Protein AF-A0AAX2KK41-F1 (afdb_monomer)

Radius of gyration: 16.18 Å; Cα contacts (8 Å, |Δi|>4): 89; chains: 1; bounding box: 48×27×38 Å

Mean predicted aligned error: 4.12 Å

Sequence (99 aa):
MTGDTPRLLACGIRDVLLEDVAQRNIPLSHKKLRRALKAITRSESYLCAMKAGACRYDTEGYVTEHISQEEEAYAAARLDKIRRQNRIKTELQAVLDEK

Secondary structure (DSSP, 8-state):
--TTSPPPBPTTHHHHHHHHHHHTT-S--HHHHHHHHHHHHTSHHHHHH--TTPEEE-SSS-EEEE--HHHHHHHHHHHHHHHHHHHHHHHHHHHHHT-

InterPro domains:
  IPR016103 ProQ/FinO domain [PF04352] (6-89)
  IPR016103 ProQ/FinO domain [SM00945] (2-95)
  IPR036442 ProQ/FinO domain superfamily [G3DSA:1.10.1710.10] (1-97)
  IPR036442 ProQ/FinO domain superfamily [SSF48657] (3-95)

pLDDT: mean 93.72, std 8.74, range [44.91, 98.0]

Nearest PDB structures (foldseek):
  1dvo-assembly1_A  TM=9.897E-01  e=1.426E-14  Escherichia coli
  7rgt-assembly6_F  TM=8.998E-01  e=1.098E-05  Legionella pneumophila
  7rgt-assembly2_B  TM=8.957E-01  e=1.347E-05  Legionella pneumophila
  7rgt-assembly5_E  TM=8.981E-01  e=1.892E-05  Legionella pneumophila
  7rgt-assembly7_G  TM=9.033E-01  e=2.845E-05  Legionella pneumophila

Solvent-accessib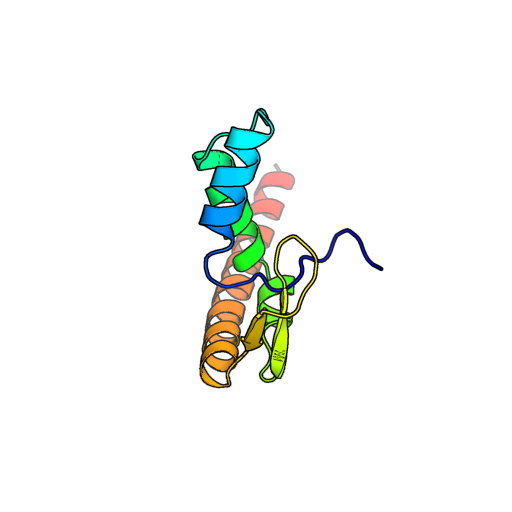le surface area (backbone atoms only — not comparable to full-atom values): 5751 Å² total; per-residue (Å²): 129,73,87,84,63,74,75,50,66,28,87,68,46,68,58,58,52,52,51,48,35,62,76,67,68,47,100,66,53,72,68,57,54,54,51,50,54,52,52,51,71,63,31,68,70,41,30,71,57,43,37,60,70,34,64,15,27,49,98,89,65,49,76,72,48,61,39,42,66,68,54,22,54,50,25,53,61,50,42,56,55,46,53,54,51,48,51,55,50,51,56,54,48,52,61,59,74,77,107

Organism: Escherichia coli (NCBI:txid562)

Foldseek 3Di:
DDPPQDAAADPPLLVVVVVVCVVVVPPADSVRSVVVVVCNCLDLRNLVQQDFQRFHAHPVGDGDDGRHPVRNVVSVVSNVVSVVVVVVVVVVVVVVVVD

Structure (mmCIF, N/CA/C/O backbone):
data_AF-A0AAX2KK41-F1
#
_entry.id   AF-A0AAX2KK41-F1
#
loop_
_atom_site.group_PDB
_atom_site.id
_atom_site.type_symbol
_atom_site.label_atom_id
_atom_site.label_alt_id
_atom_site.label_comp_id
_atom_site.label_asym_id
_atom_site.label_entity_id
_atom_site.label_seq_id
_atom_site.pdbx_PDB_ins_code
_atom_site.Cartn_x
_atom_site.Cartn_y
_atom_site.Cartn_z
_atom_site.occupancy
_atom_site.B_iso_or_equiv
_atom_site.auth_seq_id
_atom_site.auth_comp_id
_atom_site.auth_asym_id
_atom_site.auth_atom_id
_atom_site.pdbx_PDB_model_num
ATOM 1 N N . MET A 1 1 ? -1.880 -18.829 7.311 1.00 44.91 1 MET A N 1
ATOM 2 C CA . MET A 1 1 ? -1.941 -17.691 6.367 1.00 44.91 1 MET A CA 1
ATOM 3 C C . MET A 1 1 ? -0.674 -16.874 6.538 1.00 44.91 1 MET A C 1
ATOM 5 O O . MET A 1 1 ? -0.266 -16.664 7.670 1.00 44.91 1 MET A O 1
ATOM 9 N N . THR A 1 2 ? -0.013 -16.536 5.437 1.00 50.00 2 THR A N 1
ATOM 10 C CA . THR A 1 2 ? 1.352 -15.991 5.352 1.00 50.00 2 THR A CA 1
ATOM 11 C C . THR A 1 2 ? 1.471 -14.665 6.113 1.00 50.00 2 THR A C 1
ATOM 13 O O . THR A 1 2 ? 0.946 -13.652 5.661 1.00 50.00 2 THR A O 1
ATOM 16 N N . GLY A 1 3 ? 2.129 -14.675 7.278 1.00 63.59 3 GLY A N 1
ATOM 17 C CA . GLY A 1 3 ? 2.229 -13.518 8.182 1.00 63.59 3 GLY A CA 1
ATOM 18 C C . GLY A 1 3 ? 2.987 -12.313 7.612 1.00 63.59 3 GLY A C 1
ATOM 19 O O . GLY A 1 3 ? 2.828 -11.207 8.117 1.00 63.59 3 GLY A O 1
ATOM 20 N N . ASP A 1 4 ? 3.744 -12.506 6.530 1.00 76.25 4 ASP A N 1
ATOM 21 C CA . ASP A 1 4 ? 4.619 -11.472 5.966 1.00 76.25 4 ASP A CA 1
ATOM 22 C C . ASP A 1 4 ? 4.003 -10.698 4.793 1.00 76.25 4 ASP A C 1
ATOM 24 O O . ASP A 1 4 ? 4.574 -9.709 4.333 1.00 76.25 4 ASP A O 1
ATOM 28 N N . THR A 1 5 ? 2.843 -11.126 4.277 1.00 80.94 5 THR A N 1
ATOM 29 C CA . THR A 1 5 ? 2.182 -10.418 3.169 1.00 80.94 5 THR A CA 1
ATOM 30 C C . THR A 1 5 ? 1.126 -9.453 3.710 1.00 80.94 5 THR A C 1
ATOM 32 O O . THR A 1 5 ? 0.121 -9.902 4.266 1.00 80.94 5 THR A O 1
ATOM 35 N N . PRO A 1 6 ? 1.310 -8.130 3.555 1.00 89.19 6 PRO A N 1
ATOM 36 C CA . PRO A 1 6 ? 0.359 -7.152 4.064 1.00 89.19 6 PRO A CA 1
ATOM 37 C C . PRO A 1 6 ? -0.971 -7.221 3.304 1.00 89.19 6 PRO A C 1
ATOM 39 O O . PRO A 1 6 ? -0.995 -7.287 2.074 1.00 89.19 6 PRO A O 1
ATOM 42 N N . ARG A 1 7 ? -2.084 -7.157 4.043 1.00 93.69 7 ARG A N 1
ATOM 43 C CA . ARG A 1 7 ? -3.435 -7.016 3.478 1.00 93.69 7 ARG A CA 1
ATOM 44 C C . ARG A 1 7 ? -3.660 -5.597 2.963 1.00 93.69 7 ARG A C 1
ATOM 46 O O . ARG A 1 7 ? -3.047 -4.655 3.469 1.00 93.69 7 ARG A O 1
ATOM 53 N N . LEU A 1 8 ? -4.568 -5.441 1.998 1.00 96.44 8 LEU A N 1
ATOM 54 C CA . LEU A 1 8 ? -5.008 -4.119 1.560 1.00 96.44 8 LEU A CA 1
ATOM 55 C C . LEU A 1 8 ? -5.712 -3.410 2.713 1.00 96.44 8 LEU A C 1
ATOM 57 O O . LEU A 1 8 ? -6.592 -3.970 3.359 1.00 96.44 8 LEU A O 1
ATOM 61 N N . LEU A 1 9 ? -5.287 -2.186 2.976 1.00 96.88 9 LEU A N 1
ATOM 62 C CA . LEU A 1 9 ? -5.687 -1.424 4.145 1.00 96.88 9 LEU A CA 1
ATOM 63 C C . LEU A 1 9 ? -6.958 -0.621 3.870 1.00 96.88 9 LEU A C 1
ATOM 65 O O . LEU A 1 9 ? -7.068 -0.006 2.804 1.00 96.88 9 LEU A O 1
ATOM 69 N N . ALA A 1 10 ? -7.859 -0.564 4.849 1.00 96.44 10 ALA A N 1
ATOM 70 C CA . ALA A 1 10 ? -9.005 0.340 4.849 1.00 96.44 10 ALA A CA 1
ATOM 71 C C . ALA A 1 10 ? -8.586 1.800 4.616 1.00 96.44 10 ALA A C 1
ATOM 73 O O . ALA A 1 10 ? -7.499 2.248 5.021 1.00 96.44 10 ALA A O 1
ATOM 74 N N . CYS A 1 11 ? -9.453 2.569 3.962 1.00 94.25 11 CYS A N 1
ATOM 75 C CA . CYS A 1 11 ? -9.255 4.008 3.849 1.00 94.25 11 CYS A CA 1
ATOM 76 C C . CYS A 1 11 ? -9.262 4.648 5.248 1.00 94.25 11 CYS A C 1
ATOM 78 O O . CYS A 1 11 ?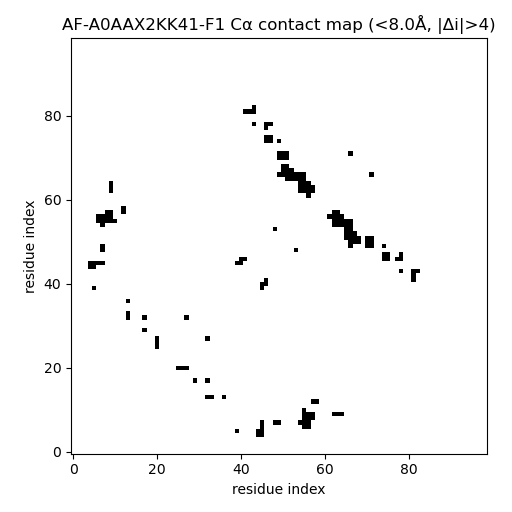 -10.026 4.268 6.124 1.00 94.25 11 CYS A O 1
ATOM 80 N N . GLY A 1 12 ? -8.354 5.595 5.498 1.00 93.62 12 GLY A N 1
ATOM 81 C CA . GLY A 1 12 ? -8.260 6.249 6.811 1.00 93.62 12 GLY A CA 1
ATOM 82 C C . GLY A 1 12 ? -7.633 5.410 7.936 1.00 93.62 12 GLY A C 1
ATOM 83 O O . GLY A 1 12 ? -7.439 5.952 9.021 1.00 93.62 12 GLY A O 1
ATOM 84 N N . ILE A 1 13 ? -7.194 4.161 7.691 1.00 95.56 13 ILE A N 1
ATOM 85 C CA . ILE A 1 13 ? -6.636 3.276 8.742 1.00 95.56 13 ILE A CA 1
ATOM 86 C C . ILE A 1 13 ? -5.490 3.908 9.542 1.00 95.56 13 ILE A C 1
ATOM 88 O O . ILE A 1 13 ? -5.225 3.542 10.679 1.00 95.56 13 ILE A O 1
ATOM 92 N N . ARG A 1 14 ? -4.769 4.862 8.942 1.00 96.38 14 ARG A N 1
ATOM 93 C CA . ARG A 1 14 ? -3.689 5.588 9.610 1.00 96.38 14 ARG A CA 1
ATOM 94 C C . ARG A 1 14 ? -4.182 6.262 10.885 1.00 96.38 14 ARG A C 1
ATOM 96 O O . ARG A 1 14 ? -3.452 6.245 11.867 1.00 96.38 14 ARG A O 1
ATOM 103 N N . ASP A 1 15 ? -5.342 6.900 10.827 1.00 96.00 15 ASP A N 1
ATOM 104 C CA . ASP A 1 15 ? -5.842 7.721 11.924 1.00 96.00 15 ASP A CA 1
ATOM 105 C C . ASP A 1 15 ? -6.373 6.806 13.042 1.00 96.00 15 ASP A C 1
ATOM 107 O O . ASP A 1 15 ? -5.969 6.974 14.189 1.00 96.00 15 ASP A O 1
ATOM 111 N N . VAL A 1 16 ? -7.056 5.712 12.676 1.00 96.38 16 VAL A N 1
ATOM 112 C CA . VAL A 1 16 ? -7.415 4.604 13.588 1.00 96.38 16 VAL A CA 1
ATOM 113 C C . VAL A 1 16 ? -6.184 4.039 14.309 1.00 96.38 16 VAL A C 1
ATOM 115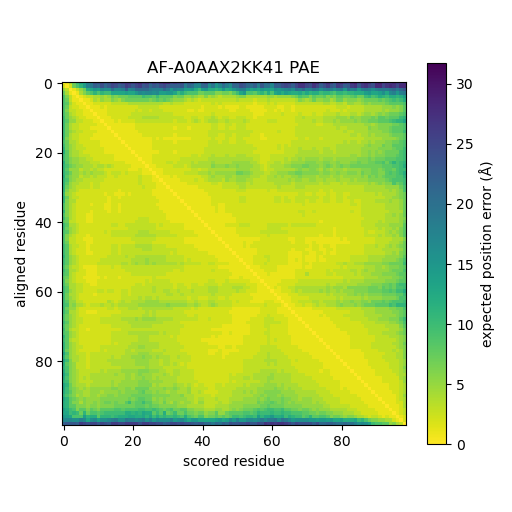 O O . VAL A 1 16 ? -6.163 3.915 15.529 1.00 96.38 16 VAL A O 1
ATOM 118 N N . LEU A 1 17 ? -5.106 3.744 13.573 1.00 96.38 17 LEU A N 1
ATOM 119 C CA . LEU A 1 17 ? -3.869 3.218 14.161 1.00 96.38 17 LEU A CA 1
ATOM 120 C C . LEU A 1 17 ? -3.147 4.238 15.052 1.00 96.38 17 LEU A C 1
ATOM 122 O O . LEU A 1 17 ? -2.449 3.847 15.983 1.00 96.38 17 LEU A O 1
ATOM 126 N N . LEU A 1 18 ? -3.254 5.537 14.758 1.00 95.31 18 LEU A N 1
ATOM 127 C CA . LEU A 1 18 ? -2.674 6.584 15.603 1.00 95.31 18 LEU A CA 1
ATOM 128 C C . LEU A 1 18 ? -3.419 6.696 16.934 1.00 95.31 18 LEU A C 1
ATOM 130 O O . LEU A 1 18 ? -2.773 6.837 17.972 1.00 95.31 18 LEU A O 1
ATOM 134 N N . GLU A 1 19 ? -4.747 6.605 16.902 1.00 95.88 19 GLU A N 1
ATOM 135 C CA . GLU A 1 19 ? -5.580 6.569 18.103 1.00 95.88 19 GLU A CA 1
ATOM 136 C C . GLU A 1 19 ? -5.283 5.321 18.943 1.00 95.88 19 GLU A C 1
ATOM 138 O O . GLU A 1 19 ? -5.025 5.450 20.139 1.00 95.88 19 GLU A O 1
ATOM 143 N N . ASP A 1 20 ? -5.196 4.142 18.319 1.00 95.81 20 ASP A N 1
ATOM 144 C CA . ASP A 1 20 ? -4.875 2.882 19.009 1.00 95.81 20 ASP A CA 1
ATOM 145 C C . ASP A 1 20 ? -3.493 2.924 19.685 1.00 95.81 20 ASP A C 1
ATOM 147 O O . ASP A 1 20 ? -3.333 2.528 20.841 1.00 95.81 20 ASP A O 1
ATOM 151 N N . VAL A 1 21 ? -2.484 3.478 19.001 1.00 96.62 21 VAL A N 1
ATOM 152 C CA . VAL A 1 21 ? -1.138 3.673 19.567 1.00 96.62 21 VAL A CA 1
ATOM 153 C C . VAL A 1 21 ? -1.179 4.541 20.824 1.00 96.62 21 VAL A C 1
ATOM 155 O O . VAL A 1 21 ? -0.494 4.218 21.799 1.00 96.62 21 VAL A O 1
ATOM 158 N N . ALA A 1 22 ? -1.971 5.617 20.813 1.00 94.69 22 ALA A N 1
ATOM 159 C CA . ALA A 1 22 ? -2.124 6.502 21.962 1.00 94.69 22 ALA A CA 1
ATOM 160 C C . ALA A 1 22 ? -2.884 5.817 23.109 1.00 94.69 22 ALA A C 1
ATOM 162 O O . ALA A 1 22 ? -2.432 5.869 24.252 1.00 94.69 22 ALA A O 1
ATOM 163 N N . GLN A 1 23 ? -3.989 5.129 22.807 1.00 96.75 23 GLN A N 1
ATOM 164 C CA . GLN A 1 23 ? -4.810 4.421 23.797 1.00 96.75 23 GLN A CA 1
ATOM 165 C C . GLN A 1 23 ? -4.042 3.292 24.493 1.00 96.75 23 GLN A C 1
ATOM 167 O O . GLN A 1 23 ? -4.154 3.113 25.704 1.00 96.75 23 GLN A O 1
ATOM 172 N N . ARG A 1 24 ? -3.228 2.544 23.743 1.00 96.81 24 ARG A N 1
ATOM 173 C CA . ARG A 1 24 ? -2.472 1.387 24.250 1.00 96.81 24 ARG A CA 1
ATOM 174 C C . ARG A 1 24 ? -1.069 1.735 24.740 1.00 96.81 24 ARG A C 1
ATOM 176 O O . ARG A 1 24 ? -0.325 0.835 25.126 1.00 96.81 24 ARG A O 1
ATOM 183 N N . ASN A 1 25 ? -0.698 3.016 24.711 1.00 94.94 25 ASN A N 1
ATOM 184 C CA . ASN A 1 25 ? 0.617 3.520 25.105 1.00 94.94 25 ASN A CA 1
ATOM 185 C C . ASN A 1 25 ? 1.781 2.775 24.413 1.00 94.94 25 ASN A C 1
ATOM 187 O O . ASN A 1 25 ? 2.783 2.404 25.031 1.00 94.94 25 ASN A O 1
ATOM 191 N N . ILE A 1 26 ? 1.628 2.509 23.112 1.00 95.69 26 ILE A N 1
ATOM 192 C CA . ILE A 1 26 ? 2.628 1.783 22.323 1.00 95.69 26 ILE A CA 1
ATOM 193 C C . ILE A 1 26 ? 3.818 2.722 22.063 1.00 95.69 26 ILE A C 1
ATOM 195 O O . ILE A 1 26 ? 3.609 3.851 21.614 1.00 95.69 26 ILE A O 1
ATOM 199 N N . PRO A 1 27 ? 5.080 2.279 22.245 1.00 95.06 27 PRO A N 1
ATOM 200 C CA . PRO A 1 27 ? 6.272 3.100 22.008 1.00 95.06 27 PRO A CA 1
ATOM 201 C C . PRO A 1 27 ? 6.582 3.266 20.505 1.00 95.06 27 PRO A C 1
ATOM 203 O O . PRO A 1 27 ? 7.681 2.979 20.018 1.00 95.06 27 PRO A O 1
ATOM 206 N N . LEU A 1 28 ? 5.605 3.749 19.738 1.00 95.00 28 LEU A N 1
ATOM 207 C CA . LEU A 1 28 ? 5.678 3.974 18.303 1.00 95.00 28 LEU A CA 1
ATOM 208 C C . LEU A 1 28 ? 5.354 5.435 17.990 1.00 95.00 28 LEU A C 1
ATOM 210 O O . LEU A 1 28 ? 4.240 5.905 18.173 1.00 95.00 28 LEU A O 1
ATOM 214 N N . SER A 1 29 ? 6.326 6.173 17.454 1.00 95.06 29 SER A N 1
ATOM 215 C CA . SER A 1 29 ? 6.076 7.564 17.075 1.00 95.06 29 SER A CA 1
ATOM 216 C C . SER A 1 29 ? 5.213 7.668 15.815 1.00 95.06 29 SER A C 1
ATOM 218 O O . SER A 1 29 ? 5.322 6.854 14.892 1.00 95.06 29 SER A O 1
ATOM 220 N N . HIS A 1 30 ? 4.455 8.762 15.699 1.00 95.56 30 HIS A N 1
ATOM 221 C CA . HIS A 1 30 ? 3.625 9.049 14.520 1.00 95.56 30 HIS A CA 1
ATOM 222 C C . HIS A 1 30 ? 4.441 9.019 13.215 1.00 95.56 30 HIS A C 1
ATOM 224 O O . HIS A 1 30 ? 3.977 8.559 12.169 1.00 95.56 30 HIS A O 1
ATOM 230 N N . LYS A 1 31 ? 5.698 9.491 13.268 1.00 96.62 31 LYS A N 1
ATOM 231 C CA . LYS A 1 31 ? 6.619 9.462 12.122 1.00 96.62 31 LYS A CA 1
ATOM 232 C C . LYS A 1 31 ? 6.964 8.028 11.714 1.00 96.62 31 LYS A C 1
ATOM 234 O O . LYS A 1 31 ? 6.985 7.748 10.517 1.00 96.62 31 LYS A O 1
ATOM 239 N N . LYS A 1 32 ? 7.234 7.136 12.674 1.00 97.19 32 LYS A N 1
ATOM 240 C CA . LYS A 1 32 ? 7.550 5.727 12.393 1.00 97.19 32 LYS A CA 1
ATOM 241 C C . LYS A 1 32 ? 6.347 5.011 11.778 1.00 97.19 32 LYS A C 1
ATOM 243 O O . LYS A 1 32 ? 6.511 4.417 10.715 1.00 97.19 32 LYS A O 1
ATOM 248 N N . LEU A 1 33 ? 5.150 5.174 12.348 1.00 96.62 33 LEU A N 1
ATOM 249 C CA . LEU A 1 33 ? 3.921 4.585 11.804 1.00 96.62 33 LEU A CA 1
ATOM 250 C C . LEU A 1 33 ? 3.668 5.033 10.357 1.00 96.62 33 LEU A C 1
ATOM 252 O O . LEU A 1 33 ? 3.518 4.212 9.453 1.00 96.62 33 LEU A O 1
ATOM 256 N N . ARG A 1 34 ? 3.722 6.344 10.094 1.00 96.25 34 ARG A N 1
ATOM 257 C CA . ARG A 1 34 ? 3.531 6.885 8.739 1.00 96.25 34 ARG A CA 1
ATOM 258 C C . ARG A 1 34 ? 4.565 6.355 7.744 1.00 96.25 34 ARG A C 1
ATOM 260 O O . ARG A 1 34 ? 4.230 6.124 6.583 1.00 96.25 34 ARG A O 1
ATOM 267 N N . ARG A 1 35 ? 5.827 6.202 8.162 1.00 97.50 35 ARG A N 1
ATOM 268 C CA . ARG A 1 35 ? 6.887 5.636 7.312 1.00 97.50 35 ARG A CA 1
ATOM 269 C C . ARG A 1 35 ? 6.632 4.163 7.003 1.00 97.50 35 ARG A C 1
ATOM 271 O O . ARG A 1 35 ? 6.777 3.790 5.845 1.00 97.50 35 ARG A O 1
ATOM 278 N N . ALA A 1 36 ? 6.213 3.373 7.990 1.00 96.06 36 ALA A N 1
ATOM 279 C CA . ALA A 1 36 ? 5.875 1.965 7.804 1.00 96.06 36 ALA A CA 1
ATOM 280 C C . ALA A 1 36 ? 4.696 1.791 6.834 1.00 96.06 36 ALA A C 1
ATOM 282 O O . ALA A 1 36 ? 4.825 1.084 5.839 1.00 96.06 36 ALA A O 1
ATOM 283 N N . LEU A 1 37 ? 3.602 2.538 7.029 1.00 96.19 37 LEU A N 1
ATOM 284 C CA . LEU A 1 37 ? 2.447 2.516 6.121 1.00 96.19 37 LEU A CA 1
ATOM 285 C C . LEU A 1 37 ? 2.833 2.894 4.685 1.00 96.19 37 LEU A C 1
ATOM 287 O O . LEU A 1 37 ? 2.405 2.255 3.726 1.00 96.19 37 LEU A O 1
ATOM 291 N N . LYS A 1 38 ? 3.694 3.907 4.516 1.00 96.00 38 LYS A N 1
ATOM 292 C CA . LYS A 1 38 ? 4.223 4.276 3.195 1.00 96.00 38 LYS A CA 1
ATOM 293 C C . LYS A 1 38 ? 5.090 3.181 2.579 1.00 96.00 38 LYS A C 1
ATOM 295 O O . LYS A 1 38 ? 5.069 3.047 1.363 1.00 96.00 38 LYS A O 1
ATOM 300 N N . ALA A 1 39 ? 5.870 2.453 3.373 1.00 95.50 39 ALA A N 1
ATOM 301 C CA . ALA A 1 39 ? 6.694 1.356 2.873 1.00 95.50 39 ALA A CA 1
ATOM 302 C C . ALA A 1 39 ? 5.818 0.182 2.414 1.00 95.50 39 ALA A C 1
ATOM 304 O O . ALA A 1 39 ? 6.001 -0.309 1.306 1.00 95.50 39 ALA A O 1
ATOM 305 N N . ILE A 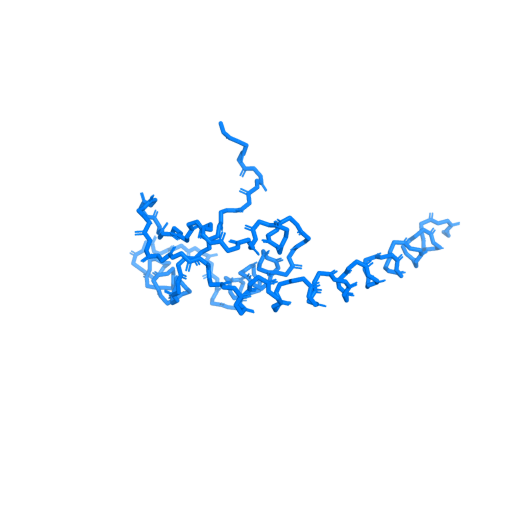1 40 ? 4.814 -0.185 3.215 1.00 95.25 40 ILE A N 1
ATOM 306 C CA . ILE A 1 40 ? 3.850 -1.247 2.905 1.00 95.25 40 ILE A CA 1
ATOM 307 C C . ILE A 1 40 ? 3.071 -0.923 1.626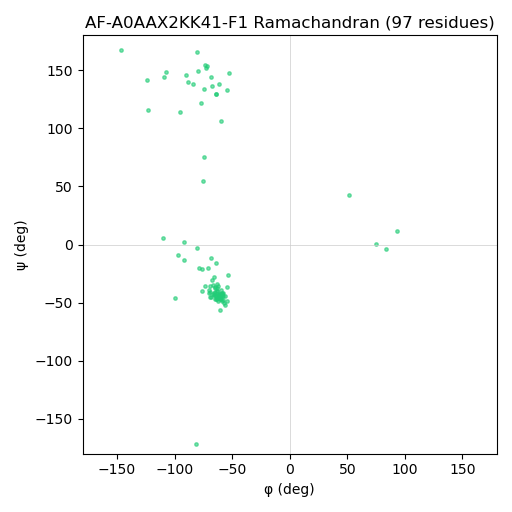 1.00 95.25 40 ILE A C 1
ATOM 309 O O . ILE A 1 40 ? 3.133 -1.679 0.662 1.00 95.25 40 ILE A O 1
ATOM 313 N N . THR A 1 41 ? 2.409 0.237 1.574 1.00 95.56 41 THR A N 1
ATOM 314 C CA . THR A 1 41 ? 1.538 0.639 0.445 1.00 95.56 41 THR A CA 1
ATOM 315 C C . THR A 1 41 ? 2.294 0.912 -0.860 1.00 95.56 41 THR A C 1
ATOM 317 O O . THR A 1 41 ? 1.687 1.064 -1.916 1.00 95.56 41 THR A O 1
ATOM 320 N N . ARG A 1 42 ? 3.628 0.993 -0.800 1.00 94.31 42 ARG A N 1
ATOM 321 C CA . ARG A 1 42 ? 4.521 1.131 -1.960 1.00 94.31 42 ARG A CA 1
ATOM 322 C C . ARG A 1 42 ? 5.341 -0.131 -2.222 1.00 94.31 42 ARG A C 1
ATOM 324 O O . ARG A 1 42 ? 6.228 -0.103 -3.066 1.00 94.31 42 ARG A O 1
ATOM 331 N N . SER A 1 43 ? 5.103 -1.215 -1.495 1.00 94.69 43 SER A N 1
ATOM 332 C CA . SER A 1 43 ? 5.756 -2.485 -1.793 1.00 94.69 43 SER A CA 1
ATOM 333 C C . SER A 1 43 ? 5.187 -3.085 -3.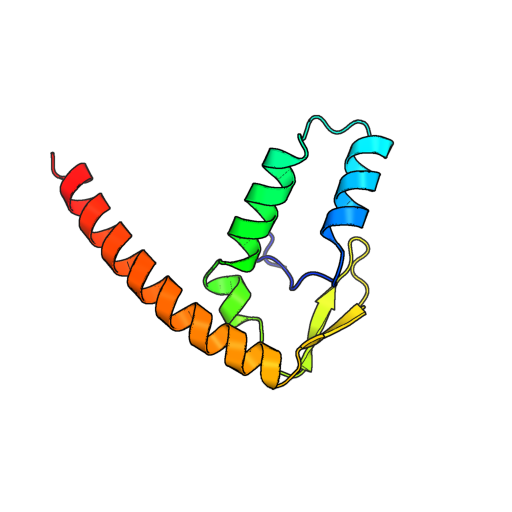077 1.00 94.69 43 SER A C 1
ATOM 335 O O . SER A 1 43 ? 4.041 -2.829 -3.456 1.00 94.69 43 SER A O 1
ATOM 337 N N . GLU A 1 44 ? 6.004 -3.890 -3.752 1.00 94.62 44 GLU A N 1
ATOM 338 C CA . GLU A 1 44 ? 5.590 -4.563 -4.980 1.00 94.62 44 GLU A CA 1
ATOM 339 C C . GLU A 1 44 ? 4.403 -5.504 -4.734 1.00 94.62 44 GLU A C 1
ATOM 341 O O . GLU A 1 44 ? 3.432 -5.481 -5.487 1.00 94.62 44 GLU A O 1
ATOM 346 N N . SER A 1 45 ? 4.451 -6.273 -3.641 1.00 94.50 45 SER A N 1
ATOM 347 C CA . SER A 1 45 ? 3.401 -7.218 -3.252 1.00 94.50 45 SER A CA 1
ATOM 348 C C . SER A 1 45 ? 2.066 -6.525 -2.992 1.00 94.50 45 SER A C 1
ATOM 350 O O . SER A 1 45 ? 1.038 -6.988 -3.478 1.00 94.50 45 SER A O 1
ATOM 352 N N . TYR A 1 46 ? 2.079 -5.386 -2.294 1.00 96.38 46 TYR A N 1
ATOM 353 C CA . TYR A 1 46 ? 0.865 -4.626 -2.010 1.00 96.38 46 TYR A CA 1
ATOM 354 C C . TYR A 1 46 ? 0.218 -4.087 -3.289 1.00 96.38 46 TYR A C 1
ATOM 356 O O . TYR A 1 46 ? -0.982 -4.248 -3.490 1.00 96.38 46 TYR A O 1
ATOM 364 N N . LEU A 1 47 ? 1.010 -3.490 -4.186 1.00 96.62 47 LEU A N 1
ATOM 365 C CA . LEU A 1 47 ? 0.494 -2.982 -5.460 1.00 96.62 47 LEU A CA 1
ATOM 366 C C . LEU A 1 47 ? 0.004 -4.110 -6.379 1.00 96.62 47 LEU A C 1
ATOM 368 O O . LEU A 1 47 ? -0.994 -3.929 -7.064 1.00 96.62 47 LEU A O 1
ATOM 372 N N . CYS A 1 48 ? 0.644 -5.284 -6.362 1.00 95.38 48 CYS A N 1
ATOM 373 C CA . CYS A 1 48 ? 0.163 -6.456 -7.104 1.00 95.38 48 CYS A CA 1
ATOM 374 C C . CYS A 1 48 ? -1.175 -6.999 -6.573 1.00 95.38 48 CYS A C 1
ATOM 376 O O . CYS A 1 48 ? -1.925 -7.618 -7.330 1.00 95.38 48 CYS A O 1
ATOM 378 N N . ALA A 1 49 ? -1.465 -6.799 -5.284 1.00 96.00 49 ALA A N 1
ATOM 379 C CA . ALA A 1 49 ? -2.721 -7.211 -4.667 1.00 96.00 49 ALA A CA 1
ATOM 380 C C . ALA A 1 49 ? -3.886 -6.252 -4.974 1.00 96.00 49 ALA A C 1
ATOM 382 O O . ALA A 1 49 ? -5.041 -6.658 -4.865 1.00 96.00 49 ALA A O 1
ATOM 383 N N . MET A 1 50 ? -3.607 -5.005 -5.378 1.00 97.25 50 MET A N 1
ATOM 384 C CA . MET A 1 50 ? -4.620 -4.005 -5.741 1.00 97.25 50 MET A CA 1
ATOM 385 C C . MET A 1 50 ? -5.243 -4.296 -7.116 1.00 97.25 50 MET A C 1
ATOM 387 O O . MET A 1 50 ? -4.944 -3.623 -8.098 1.00 97.25 50 MET A O 1
ATOM 391 N N . LYS A 1 51 ? -6.118 -5.302 -7.171 1.00 97.06 51 LYS A N 1
ATOM 392 C CA . LYS A 1 51 ? -6.920 -5.665 -8.350 1.00 97.06 51 LYS A CA 1
ATOM 393 C C . LYS A 1 51 ? -8.378 -5.290 -8.143 1.00 97.06 51 LYS A C 1
ATOM 395 O O . LYS A 1 51 ? -8.846 -5.369 -7.007 1.00 97.06 51 LYS A O 1
ATOM 400 N N . ALA A 1 52 ? -9.100 -4.929 -9.202 1.00 97.56 52 ALA A N 1
ATOM 401 C CA . ALA A 1 52 ? -10.510 -4.579 -9.080 1.00 97.56 52 ALA A CA 1
ATOM 402 C C . ALA A 1 52 ? -11.307 -5.711 -8.400 1.00 97.56 52 ALA A C 1
ATOM 404 O O . ALA A 1 52 ? -11.148 -6.889 -8.723 1.00 97.56 52 ALA A O 1
ATOM 405 N N . GLY A 1 53 ? -12.134 -5.353 -7.417 1.00 96.50 53 GLY A N 1
ATOM 406 C CA . GLY A 1 53 ? -12.891 -6.299 -6.593 1.00 96.50 53 GLY A CA 1
ATOM 407 C C . GLY A 1 53 ? -12.124 -6.901 -5.408 1.00 96.50 53 GLY A C 1
ATOM 408 O O . GLY A 1 53 ? -12.727 -7.617 -4.615 1.00 96.50 53 GLY A O 1
ATOM 409 N N . ALA A 1 54 ? -10.829 -6.613 -5.231 1.00 96.94 54 ALA A N 1
ATOM 410 C CA . ALA A 1 54 ? -10.098 -7.031 -4.033 1.00 96.94 54 ALA A CA 1
ATOM 411 C C . ALA A 1 54 ? -10.584 -6.273 -2.785 1.00 96.94 54 ALA A C 1
ATOM 413 O O . ALA A 1 54 ? -10.882 -5.082 -2.857 1.00 96.94 54 ALA A O 1
ATOM 414 N N . CYS A 1 55 ? -10.620 -6.945 -1.634 1.00 97.19 55 CYS A N 1
ATOM 415 C CA . CYS A 1 55 ? -11.108 -6.368 -0.381 1.00 97.19 55 CYS A CA 1
ATOM 416 C C . CYS A 1 55 ? -10.031 -5.565 0.356 1.00 97.19 55 CYS A C 1
ATOM 418 O O . CYS A 1 55 ? -8.894 -6.025 0.500 1.00 97.19 55 CYS A O 1
ATOM 420 N N . ARG A 1 56 ? -10.419 -4.411 0.900 1.00 97.00 56 ARG A N 1
ATOM 421 C CA . ARG A 1 56 ? -9.692 -3.689 1.950 1.00 97.00 56 ARG A CA 1
ATOM 422 C C . ARG A 1 56 ? -10.172 -4.143 3.322 1.00 97.00 56 ARG A C 1
ATOM 424 O O . ARG A 1 56 ? -11.347 -4.457 3.484 1.00 97.00 56 ARG A O 1
ATOM 431 N N . TYR A 1 57 ? -9.257 -4.168 4.283 1.00 96.75 57 TYR A N 1
ATOM 432 C CA . TYR A 1 57 ? -9.504 -4.646 5.636 1.00 96.75 57 TYR A CA 1
ATOM 433 C C . TYR A 1 57 ? -9.164 -3.580 6.674 1.00 96.75 57 TYR A C 1
ATOM 435 O O . TYR A 1 57 ? -8.155 -2.874 6.544 1.00 96.75 57 TYR A O 1
ATOM 443 N N . ASP A 1 58 ? -9.985 -3.495 7.715 1.00 95.75 58 ASP A N 1
ATOM 444 C CA . ASP A 1 58 ? -9.688 -2.721 8.918 1.00 95.75 58 ASP A CA 1
ATOM 445 C C . ASP A 1 58 ? -8.771 -3.487 9.896 1.00 95.75 58 ASP A C 1
ATOM 447 O O . ASP A 1 58 ? -8.198 -4.534 9.576 1.00 95.75 58 ASP A O 1
ATOM 451 N N . THR A 1 59 ? -8.590 -2.929 11.095 1.00 94.12 59 THR A N 1
ATOM 452 C CA . THR A 1 59 ? -7.778 -3.516 12.170 1.00 94.12 59 THR A CA 1
ATOM 453 C C . THR A 1 59 ? -8.406 -4.748 12.818 1.00 94.12 59 THR A C 1
ATOM 455 O O . THR A 1 59 ? -7.683 -5.528 13.436 1.00 94.12 59 THR A O 1
ATOM 458 N N . GLU A 1 60 ? -9.717 -4.938 12.678 1.00 94.00 60 GLU A N 1
ATOM 459 C CA . GLU A 1 60 ? -10.459 -6.090 13.201 1.00 94.00 60 GLU A CA 1
ATOM 460 C C . GLU A 1 60 ? -10.566 -7.224 12.165 1.00 94.00 60 GLU A C 1
ATOM 462 O O . GLU A 1 60 ? -10.862 -8.369 12.504 1.00 94.00 60 GLU A O 1
ATOM 467 N N . GLY A 1 61 ? -10.237 -6.931 10.905 1.00 93.38 61 GLY A N 1
ATOM 468 C CA . GLY A 1 61 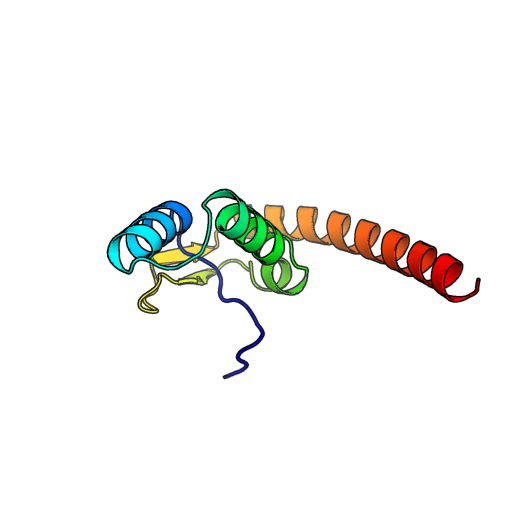? -10.248 -7.874 9.794 1.00 93.38 61 GLY A CA 1
ATOM 469 C C . GLY A 1 61 ? -11.552 -7.880 8.999 1.00 93.38 61 GLY A C 1
ATOM 470 O O . GLY A 1 61 ? -11.730 -8.775 8.168 1.00 93.38 61 GLY A O 1
ATOM 471 N N . TYR A 1 62 ? -12.437 -6.904 9.205 1.00 95.19 62 TYR A N 1
ATOM 472 C CA . TYR A 1 62 ? -13.651 -6.758 8.407 1.00 95.19 62 TYR A CA 1
ATOM 473 C C . TYR A 1 62 ? -13.359 -6.083 7.074 1.00 95.19 62 TYR A C 1
ATOM 475 O O . TYR A 1 62 ? -12.444 -5.269 6.948 1.00 95.19 62 TYR A O 1
ATOM 483 N N . VAL A 1 63 ? -14.151 -6.442 6.062 1.00 96.38 63 VAL A N 1
ATOM 484 C CA . VAL A 1 63 ? -14.071 -5.819 4.740 1.00 96.38 63 VAL A CA 1
ATOM 485 C C . VAL A 1 63 ? -14.740 -4.452 4.788 1.00 96.38 63 VAL A C 1
ATOM 487 O O . VAL A 1 63 ? -15.926 -4.365 5.097 1.00 96.38 63 VAL A O 1
ATOM 490 N N . THR A 1 64 ? -13.993 -3.404 4.448 1.00 96.00 64 THR A N 1
ATOM 491 C CA . THR A 1 64 ? -14.490 -2.020 4.457 1.00 96.00 64 THR A CA 1
ATOM 492 C C . THR A 1 64 ? -14.883 -1.543 3.065 1.00 96.00 64 THR A C 1
ATOM 494 O O . THR A 1 64 ? -15.961 -0.988 2.879 1.00 96.00 64 THR A O 1
ATOM 497 N N . GLU A 1 65 ? -14.040 -1.799 2.065 1.00 95.00 65 GLU A N 1
ATOM 498 C CA . GLU A 1 65 ? -14.273 -1.414 0.673 1.00 95.00 65 GLU A CA 1
ATOM 499 C C . GLU A 1 65 ? -13.686 -2.442 -0.303 1.00 95.00 65 GLU A C 1
ATOM 501 O O . GLU A 1 65 ? -12.859 -3.282 0.063 1.00 95.00 65 GLU A O 1
ATOM 506 N N . HIS A 1 66 ? -14.071 -2.326 -1.575 1.00 97.12 66 HIS A N 1
ATOM 507 C CA . HIS A 1 66 ? -13.458 -3.057 -2.680 1.00 97.12 66 HIS A CA 1
ATOM 508 C C . HIS A 1 66 ? -12.646 -2.105 -3.557 1.00 97.12 66 HIS A C 1
ATOM 510 O O . HIS A 1 66 ? -13.045 -0.963 -3.774 1.00 97.12 66 HIS A O 1
ATOM 516 N N . ILE A 1 67 ? -11.526 -2.590 -4.084 1.00 97.38 67 ILE A N 1
ATOM 517 C CA . ILE A 1 67 ? -10.701 -1.851 -5.040 1.00 97.38 67 ILE A CA 1
ATOM 518 C C . ILE A 1 67 ? -11.491 -1.621 -6.331 1.00 97.38 67 ILE A C 1
ATOM 520 O O . ILE A 1 67 ? -12.048 -2.554 -6.914 1.00 97.38 67 ILE A O 1
ATOM 524 N N . SER A 1 68 ? -11.523 -0.374 -6.783 1.00 97.75 68 SER A N 1
ATOM 525 C CA . SER A 1 68 ? -12.121 0.035 -8.053 1.00 97.75 68 SER A CA 1
ATOM 526 C C . SER A 1 68 ? -11.190 -0.221 -9.247 1.00 97.75 68 SER A C 1
ATOM 528 O O . SER A 1 68 ? -9.985 -0.431 -9.096 1.00 97.75 68 SER A O 1
ATOM 530 N N . GLN A 1 69 ? -11.737 -0.155 -10.465 1.00 97.75 69 GLN A N 1
ATOM 531 C CA . GLN A 1 69 ? -10.939 -0.254 -11.697 1.00 97.75 69 GLN A CA 1
ATOM 532 C C . GLN A 1 69 ? -9.915 0.887 -11.820 1.00 97.75 69 GLN A C 1
ATOM 534 O O . GLN A 1 69 ? -8.795 0.674 -12.283 1.00 97.75 69 GLN A O 1
ATOM 539 N N . GLU A 1 70 ? -10.269 2.092 -11.365 1.00 97.62 70 GLU A N 1
ATOM 540 C CA . GLU A 1 70 ? -9.365 3.247 -11.364 1.00 97.62 70 GLU A CA 1
ATOM 541 C C . GLU A 1 70 ? -8.172 3.028 -10.426 1.00 97.62 70 GLU A C 1
ATOM 543 O O . GLU A 1 70 ? -7.030 3.345 -10.766 1.00 97.62 70 GLU A O 1
ATOM 548 N N . GLU A 1 71 ? -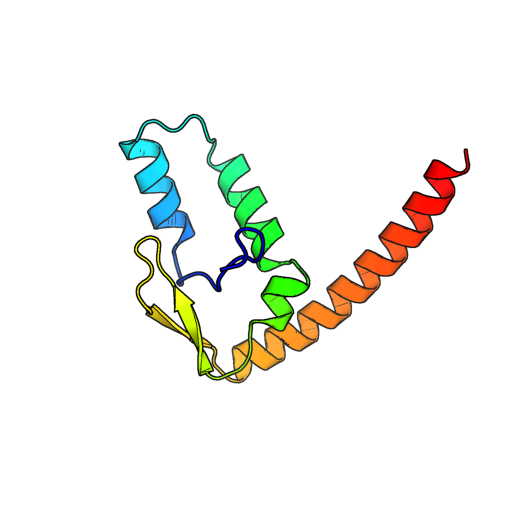8.418 2.439 -9.256 1.00 96.81 71 GLU A N 1
ATOM 549 C CA . GLU A 1 71 ? -7.369 2.112 -8.294 1.00 96.81 71 GLU A CA 1
ATOM 550 C C . GLU A 1 71 ? -6.450 0.989 -8.782 1.00 96.81 71 GLU A C 1
ATOM 552 O O . GLU A 1 71 ? -5.245 1.052 -8.533 1.00 96.81 71 GLU A O 1
ATOM 557 N N . GLU A 1 72 ? -6.980 -0.006 -9.497 1.00 98.00 72 GLU A N 1
ATOM 558 C CA . GLU A 1 72 ? -6.168 -1.034 -10.158 1.00 98.00 72 GLU A CA 1
ATOM 559 C C . 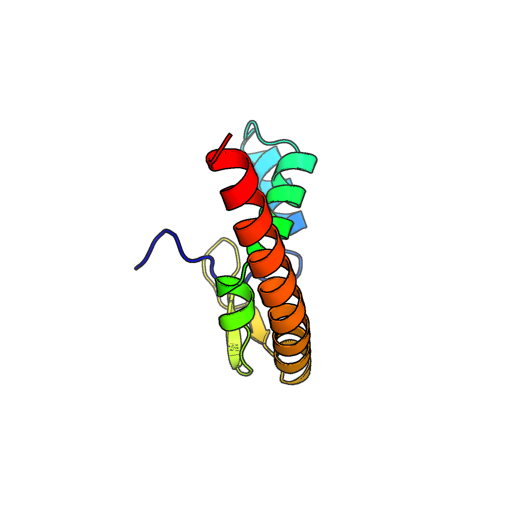GLU A 1 72 ? -5.267 -0.420 -11.238 1.00 98.00 72 GLU A C 1
ATOM 561 O O . GLU A 1 72 ? -4.057 -0.667 -11.256 1.00 98.00 72 GLU A O 1
ATOM 566 N N . ALA A 1 73 ? -5.815 0.448 -12.095 1.00 97.88 73 ALA A N 1
ATOM 567 C CA . ALA A 1 73 ? -5.037 1.149 -13.115 1.00 97.88 73 ALA A CA 1
ATOM 568 C C . ALA A 1 73 ? -3.942 2.031 -12.487 1.00 97.88 73 ALA A C 1
ATOM 570 O O . ALA A 1 73 ? -2.786 2.025 -12.927 1.00 97.88 73 ALA A O 1
ATOM 571 N N . TYR A 1 74 ? -4.275 2.743 -11.405 1.00 97.12 74 TYR A N 1
ATOM 572 C CA . TYR A 1 74 ? -3.306 3.490 -10.612 1.00 97.12 74 TYR A CA 1
ATOM 573 C C . TYR A 1 74 ? -2.208 2.574 -10.056 1.00 97.12 74 TYR A C 1
ATOM 575 O O . TYR A 1 74 ? -1.019 2.882 -10.188 1.00 97.12 74 TYR A O 1
ATOM 583 N N . ALA A 1 75 ? -2.580 1.445 -9.451 1.00 97.19 75 ALA A N 1
ATOM 584 C CA . ALA A 1 75 ? -1.632 0.504 -8.870 1.00 97.19 75 ALA A CA 1
ATOM 585 C C . ALA A 1 75 ? -0.681 -0.066 -9.929 1.00 97.19 75 ALA A C 1
ATOM 587 O O . ALA A 1 75 ? 0.528 -0.089 -9.693 1.00 97.19 75 ALA A O 1
ATOM 588 N N . ALA A 1 76 ? -1.187 -0.421 -11.112 1.00 97.25 76 ALA A N 1
ATOM 589 C CA . ALA A 1 76 ? -0.385 -0.906 -12.233 1.00 97.25 76 ALA A CA 1
ATOM 590 C C . ALA A 1 76 ? 0.650 0.133 -12.703 1.00 97.25 76 ALA A C 1
ATOM 592 O O . ALA A 1 76 ? 1.839 -0.178 -12.819 1.00 97.25 76 ALA A O 1
ATOM 593 N N . ALA A 1 77 ? 0.240 1.394 -12.885 1.00 97.19 77 ALA A N 1
ATOM 594 C CA . ALA A 1 77 ? 1.152 2.474 -13.269 1.00 97.19 77 ALA A CA 1
ATOM 595 C C . ALA A 1 77 ? 2.233 2.734 -12.200 1.00 97.19 77 ALA A C 1
ATOM 597 O O . ALA A 1 77 ? 3.399 3.008 -12.501 1.00 97.19 77 ALA A O 1
ATOM 598 N N . ARG A 1 78 ? 1.864 2.636 -10.918 1.00 96.62 78 ARG A N 1
ATOM 599 C CA . ARG A 1 78 ? 2.808 2.768 -9.800 1.00 96.62 78 ARG A CA 1
ATOM 600 C C . ARG A 1 78 ? 3.768 1.586 -9.713 1.00 96.62 78 ARG A C 1
ATOM 602 O O . ARG A 1 78 ? 4.945 1.804 -9.426 1.00 96.62 78 ARG A O 1
ATOM 609 N N . LEU A 1 79 ? 3.279 0.375 -9.954 1.00 96.50 79 LEU A N 1
ATOM 610 C CA . LEU A 1 79 ? 4.043 -0.865 -9.895 1.00 96.50 79 LEU A CA 1
ATOM 611 C C . LEU A 1 79 ? 5.201 -0.851 -10.894 1.00 96.50 79 LEU A C 1
ATOM 613 O O . LEU A 1 79 ? 6.328 -1.161 -10.512 1.00 96.50 79 LEU A O 1
ATOM 617 N N . ASP A 1 80 ? 4.956 -0.414 -12.131 1.00 96.56 80 ASP A N 1
ATOM 618 C CA . ASP A 1 80 ? 6.005 -0.292 -13.151 1.00 96.56 80 ASP A CA 1
ATOM 619 C C . ASP A 1 80 ? 7.148 0.634 -12.695 1.00 96.56 80 ASP A C 1
ATOM 621 O O . ASP A 1 80 ? 8.329 0.261 -12.696 1.00 96.56 80 ASP A O 1
ATOM 625 N N . LYS A 1 81 ? 6.791 1.812 -12.166 1.00 96.00 81 LYS A N 1
ATOM 626 C CA . LYS A 1 81 ? 7.764 2.767 -11.623 1.00 96.00 81 LYS A CA 1
ATOM 627 C C . LYS A 1 81 ? 8.587 2.167 -10.483 1.00 96.00 81 LYS A C 1
ATOM 629 O O . LYS A 1 81 ? 9.797 2.389 -10.425 1.00 96.00 81 LYS A O 1
ATOM 634 N N . ILE A 1 82 ? 7.950 1.433 -9.573 1.00 95.19 82 ILE A N 1
ATOM 635 C CA . ILE A 1 82 ? 8.627 0.831 -8.417 1.00 95.19 82 ILE A CA 1
ATOM 636 C C . ILE A 1 82 ? 9.547 -0.303 -8.848 1.00 95.19 82 ILE A C 1
ATOM 638 O O . ILE A 1 82 ? 10.685 -0.350 -8.392 1.00 95.19 82 ILE A O 1
ATOM 642 N N . ARG A 1 83 ? 9.125 -1.151 -9.788 1.00 95.50 83 ARG A N 1
ATOM 643 C CA . ARG A 1 83 ? 9.986 -2.192 -10.364 1.00 95.50 83 ARG A CA 1
ATOM 644 C C . ARG A 1 83 ? 11.239 -1.601 -10.992 1.00 95.50 83 ARG A C 1
ATOM 646 O O . ARG A 1 83 ? 12.335 -2.093 -10.744 1.00 95.50 83 ARG A O 1
ATOM 653 N N . ARG A 1 84 ? 11.104 -0.506 -11.747 1.00 95.81 84 ARG A N 1
ATOM 654 C CA . ARG A 1 84 ? 12.259 0.210 -12.306 1.00 95.81 84 ARG A CA 1
ATOM 655 C C . ARG A 1 84 ? 13.195 0.732 -11.214 1.00 95.81 84 ARG A C 1
ATOM 657 O O . ARG A 1 84 ? 14.403 0.556 -11.323 1.00 95.81 84 ARG A O 1
ATOM 664 N N . GLN A 1 85 ? 12.650 1.360 -10.172 1.00 95.00 85 GLN A N 1
ATOM 665 C CA . GLN A 1 85 ? 13.445 1.867 -9.048 1.00 95.00 85 GLN A CA 1
ATOM 666 C C . GLN A 1 85 ? 14.156 0.743 -8.288 1.00 95.00 85 GLN A C 1
ATOM 668 O O . GLN A 1 85 ? 15.318 0.903 -7.925 1.00 95.00 85 GLN A O 1
ATOM 673 N N . ASN A 1 86 ? 13.484 -0.389 -8.084 1.00 94.12 86 ASN A N 1
ATOM 674 C CA . ASN A 1 86 ? 14.052 -1.550 -7.411 1.00 94.12 86 ASN A CA 1
ATOM 675 C C . ASN A 1 86 ? 15.200 -2.156 -8.220 1.00 94.12 86 ASN A C 1
ATOM 677 O O . ASN A 1 86 ? 16.242 -2.402 -7.632 1.00 94.12 86 ASN A O 1
ATOM 681 N N . ARG A 1 87 ? 15.064 -2.302 -9.548 1.00 95.75 87 ARG A N 1
ATOM 682 C CA . ARG A 1 87 ? 16.164 -2.773 -10.414 1.00 95.75 87 ARG A CA 1
ATOM 683 C C . ARG A 1 87 ? 17.415 -1.904 -10.274 1.00 95.75 87 ARG A C 1
ATOM 685 O O . ARG A 1 87 ? 18.469 -2.419 -9.929 1.00 95.75 87 ARG A O 1
ATOM 692 N N . ILE A 1 88 ? 17.260 -0.584 -10.416 1.00 96.38 88 ILE A N 1
ATOM 693 C CA . ILE A 1 88 ? 18.368 0.375 -10.265 1.00 96.38 88 ILE A CA 1
ATOM 694 C C . ILE A 1 88 ? 18.990 0.274 -8.868 1.00 96.38 88 ILE A C 1
ATOM 696 O O . ILE A 1 88 ? 20.207 0.277 -8.718 1.00 96.38 88 ILE A O 1
ATOM 700 N N . LYS A 1 89 ? 18.158 0.187 -7.823 1.00 94.44 89 LYS A N 1
ATOM 701 C CA . LYS A 1 89 ? 18.645 0.056 -6.448 1.00 94.44 89 LYS A CA 1
ATOM 702 C C . LYS A 1 89 ? 19.434 -1.241 -6.255 1.00 94.44 89 LYS A C 1
ATOM 704 O O . LYS A 1 89 ? 20.465 -1.205 -5.599 1.00 94.44 89 LYS A O 1
ATOM 709 N N . THR A 1 90 ? 18.951 -2.357 -6.794 1.00 95.56 90 THR A N 1
ATOM 710 C CA . THR A 1 90 ? 19.619 -3.660 -6.704 1.00 95.56 90 THR A CA 1
ATOM 711 C C . THR A 1 90 ? 20.962 -3.646 -7.430 1.00 95.56 90 THR A C 1
ATOM 713 O O . THR A 1 90 ? 21.947 -4.092 -6.857 1.00 95.56 90 THR A O 1
ATOM 716 N N . GLU A 1 91 ? 21.027 -3.076 -8.636 1.00 95.62 91 GLU A N 1
ATOM 717 C CA . GLU A 1 91 ? 22.279 -2.914 -9.391 1.00 95.62 91 GLU A CA 1
ATOM 718 C C . GLU A 1 91 ? 23.301 -2.067 -8.617 1.00 95.62 91 GLU A C 1
ATOM 720 O O . GLU A 1 91 ? 24.451 -2.466 -8.461 1.00 95.62 91 GLU A O 1
ATOM 725 N N . LEU A 1 92 ? 22.876 -0.924 -8.066 1.00 96.25 92 LEU A N 1
ATOM 726 C CA . LEU A 1 92 ? 23.749 -0.066 -7.257 1.00 96.25 92 LEU A CA 1
ATOM 727 C C . LEU A 1 92 ? 24.206 -0.742 -5.961 1.00 96.25 92 LEU A C 1
ATOM 729 O O . LEU A 1 92 ? 25.339 -0.531 -5.538 1.00 96.25 92 LEU A O 1
ATOM 733 N N . GLN A 1 93 ? 23.335 -1.528 -5.323 1.00 94.88 93 GLN A N 1
ATOM 734 C CA . GLN A 1 93 ? 23.686 -2.259 -4.109 1.00 94.88 93 GLN A CA 1
ATOM 735 C C . GLN A 1 93 ? 24.753 -3.322 -4.397 1.00 94.88 93 GLN A C 1
ATOM 737 O O . GLN A 1 93 ? 25.717 -3.397 -3.649 1.00 94.88 93 GLN A O 1
ATOM 742 N N . ALA A 1 94 ? 24.645 -4.055 -5.510 1.00 95.19 94 ALA A N 1
ATOM 743 C CA . ALA A 1 94 ? 25.654 -5.038 -5.912 1.00 95.19 94 ALA A CA 1
ATOM 744 C C . ALA A 1 94 ? 27.044 -4.401 -6.101 1.00 95.19 94 ALA A C 1
ATOM 746 O O . ALA A 1 94 ? 28.034 -4.926 -5.607 1.00 95.19 94 ALA A O 1
ATOM 747 N N . VAL A 1 95 ? 27.113 -3.214 -6.718 1.00 95.44 95 VAL A N 1
ATOM 748 C CA . VAL A 1 95 ? 28.377 -2.463 -6.871 1.00 95.44 95 VAL A CA 1
ATOM 749 C C . VAL A 1 95 ? 28.976 -2.039 -5.524 1.00 95.44 95 VAL A C 1
ATOM 751 O O . VAL A 1 95 ? 30.195 -1.947 -5.394 1.00 95.44 95 VAL A O 1
ATOM 754 N N . LEU A 1 96 ? 28.137 -1.728 -4.531 1.00 94.94 96 LEU A N 1
ATOM 755 C CA . LEU A 1 96 ? 28.604 -1.394 -3.183 1.00 94.94 96 LEU A CA 1
ATOM 756 C C . LEU A 1 96 ? 29.089 -2.630 -2.423 1.00 94.94 96 LEU A C 1
ATOM 758 O O . LEU A 1 96 ? 30.049 -2.511 -1.675 1.00 94.94 96 LEU A O 1
ATOM 762 N N . ASP A 1 97 ? 28.442 -3.779 -2.620 1.00 93.50 97 ASP A N 1
ATOM 763 C CA . ASP A 1 97 ? 28.774 -5.032 -1.935 1.00 93.50 97 ASP A CA 1
ATOM 764 C C . ASP A 1 97 ? 30.048 -5.698 -2.507 1.00 93.50 97 ASP A C 1
ATOM 766 O O . ASP A 1 97 ? 30.684 -6.500 -1.827 1.00 93.50 97 ASP A O 1
ATOM 770 N N . GLU A 1 98 ? 30.443 -5.359 -3.741 1.00 83.69 98 GLU A N 1
ATOM 771 C CA . GLU A 1 98 ? 31.693 -5.802 -4.385 1.00 83.69 98 GLU A CA 1
ATOM 772 C C . GLU A 1 98 ? 32.946 -4.994 -3.962 1.00 83.69 98 GLU A C 1
ATOM 774 O O . GLU A 1 98 ? 34.055 -5.317 -4.399 1.00 83.69 98 GLU A O 1
ATOM 779 N N . LYS A 1 99 ? 32.798 -3.954 -3.127 1.00 59.00 99 LYS A N 1
ATOM 780 C CA . LYS A 1 99 ? 33.891 -3.112 -2.598 1.00 59.00 99 LYS A CA 1
ATOM 781 C C . LYS A 1 99 ? 34.186 -3.377 -1.126 1.00 59.00 99 LYS A C 1
ATOM 783 O O . LYS A 1 99 ? 35.390 -3.331 -0.788 1.00 59.00 99 LYS A O 1
#